Protein AF-A0A0E3QC47-F1 (afdb_monomer_lite)

Secondary structure (DSSP, 8-state):
--TTTT----HHHHHHHHHHTHHHHHHHHHHHHHHHHHTTS---S----------------

Foldseek 3Di:
DVPDPPDDDDPVVVVVCCVVCVVVVVVVVVVVVVVCVVVVVDDPPDDDDPDDDDDDDPDDD

Sequence (61 aa):
MYLAENLQPDFRTISDFRKDNEKLITELFKNTVKAAKDLGVIGLEQLSIDGSIVKASASKK

Radius of gyration: 16.6 Å; chains: 1; bounding box: 49×22×38 Å

Structure (mmCIF, N/CA/C/O backbone):
data_AF-A0A0E3QC47-F1
#
_entry.id   AF-A0A0E3QC47-F1
#
loop_
_atom_site.group_PDB
_atom_site.id
_atom_site.type_symbol
_atom_site.label_atom_id
_atom_site.label_alt_id
_atom_site.label_comp_id
_atom_site.label_asym_id
_atom_site.label_entity_id
_atom_site.label_seq_id
_atom_site.pdbx_PDB_ins_code
_atom_site.Cartn_x
_atom_site.Cartn_y
_atom_site.Cartn_z
_atom_site.occupancy
_atom_site.B_iso_or_equiv
_atom_site.auth_seq_id
_atom_site.auth_comp_id
_atom_site.auth_asym_id
_atom_site.auth_atom_id
_atom_site.pdbx_PDB_model_num
ATOM 1 N N . MET A 1 1 ? -2.010 -8.028 -8.273 1.00 44.91 1 MET A N 1
ATOM 2 C CA . MET A 1 1 ? -0.906 -7.952 -9.263 1.00 44.91 1 MET A CA 1
ATOM 3 C C . MET A 1 1 ? -1.364 -7.017 -10.400 1.00 44.91 1 MET A C 1
ATOM 5 O O . MET A 1 1 ? -2.533 -6.681 -10.432 1.00 44.91 1 MET A O 1
ATOM 9 N N . TYR A 1 2 ? -0.579 -6.415 -11.287 1.00 52.34 2 TYR A N 1
ATOM 10 C CA . TYR A 1 2 ? -0.006 -7.044 -12.488 1.00 52.34 2 TYR A CA 1
ATOM 11 C C . TYR A 1 2 ? -0.813 -8.247 -13.070 1.00 52.34 2 TYR A C 1
ATOM 13 O O . TYR A 1 2 ? -0.275 -9.130 -13.720 1.00 52.34 2 TYR A O 1
ATOM 21 N N . LEU A 1 3 ? -2.115 -8.315 -12.749 1.00 48.03 3 LEU A N 1
ATOM 22 C CA . LEU A 1 3 ? -2.934 -9.516 -12.484 1.00 48.03 3 LEU A CA 1
ATOM 23 C C . LEU A 1 3 ? -3.928 -9.824 -13.604 1.00 48.03 3 LEU A C 1
ATOM 25 O O . LEU A 1 3 ? -4.942 -10.457 -13.346 1.00 48.03 3 LEU A O 1
ATOM 29 N N . ALA A 1 4 ? -3.638 -9.380 -14.826 1.00 58.91 4 ALA A N 1
ATOM 30 C CA . ALA A 1 4 ? -4.453 -9.696 -15.997 1.00 58.91 4 ALA A CA 1
ATOM 31 C C . ALA A 1 4 ? -3.725 -10.557 -17.048 1.00 58.91 4 ALA A C 1
ATOM 33 O O . ALA A 1 4 ? -4.401 -11.106 -17.905 1.00 58.91 4 ALA A O 1
ATOM 34 N N . GLU A 1 5 ? -2.392 -10.730 -16.980 1.00 71.44 5 GLU A N 1
ATOM 35 C CA . GLU A 1 5 ? -1.628 -11.443 -18.033 1.00 71.44 5 GLU A CA 1
ATOM 36 C C . GLU A 1 5 ? -0.379 -12.215 -17.538 1.00 71.44 5 GLU A C 1
ATOM 38 O O . GLU A 1 5 ? 0.546 -12.469 -18.301 1.00 71.44 5 GLU A O 1
ATOM 43 N N . ASN A 1 6 ? -0.304 -12.598 -16.255 1.00 78.94 6 ASN A N 1
ATOM 44 C CA . ASN A 1 6 ? 0.851 -13.333 -15.686 1.00 78.94 6 ASN A CA 1
ATOM 45 C C . ASN A 1 6 ? 2.223 -12.654 -15.893 1.00 78.94 6 ASN A C 1
ATOM 47 O O . ASN A 1 6 ? 3.279 -13.291 -15.886 1.00 78.94 6 ASN A O 1
ATOM 51 N N . LEU A 1 7 ? 2.222 -11.342 -16.081 1.00 82.44 7 LEU A N 1
ATOM 52 C CA . LEU A 1 7 ? 3.446 -10.592 -16.256 1.00 82.44 7 LEU A CA 1
ATOM 53 C C . LEU A 1 7 ? 4.306 -10.703 -14.959 1.00 82.44 7 LEU A C 1
ATOM 55 O O . LEU A 1 7 ? 3.782 -10.898 -13.859 1.00 82.44 7 LEU A O 1
ATOM 59 N N . GLN A 1 8 ? 5.635 -10.599 -15.075 1.00 86.44 8 GLN A N 1
ATOM 60 C CA . GLN A 1 8 ? 6.590 -10.720 -13.955 1.00 86.44 8 GLN A CA 1
ATOM 61 C C . GLN A 1 8 ? 7.479 -9.464 -13.900 1.00 86.44 8 GLN A C 1
ATOM 63 O O . GLN A 1 8 ? 8.553 -9.447 -14.501 1.00 86.44 8 GLN A O 1
ATOM 68 N N . PRO A 1 9 ? 7.020 -8.369 -13.268 1.00 86.62 9 PRO A N 1
ATOM 69 C CA . PRO A 1 9 ? 7.748 -7.114 -13.260 1.00 86.62 9 PRO A CA 1
ATOM 70 C C . PRO A 1 9 ? 8.928 -7.241 -12.302 1.00 86.62 9 PRO A C 1
ATOM 72 O O . PRO A 1 9 ? 8.816 -7.844 -11.230 1.00 86.62 9 PRO A O 1
ATOM 75 N N . ASP A 1 10 ? 10.058 -6.647 -12.666 1.00 89.75 10 ASP A N 1
ATOM 76 C CA . ASP A 1 10 ? 11.190 -6.598 -11.753 1.00 89.75 10 ASP A CA 1
ATOM 77 C C . ASP A 1 10 ? 10.905 -5.658 -10.565 1.00 89.75 10 ASP A C 1
ATOM 79 O O . ASP A 1 10 ? 9.933 -4.893 -10.530 1.00 89.75 10 ASP A O 1
ATOM 83 N N . PHE A 1 11 ? 11.770 -5.717 -9.552 1.00 91.00 11 PHE A N 1
ATOM 84 C CA . PHE A 1 11 ? 11.600 -4.909 -8.344 1.00 91.00 11 PHE A CA 1
ATOM 85 C C . PHE A 1 11 ? 11.590 -3.398 -8.638 1.00 91.00 11 PHE A C 1
ATOM 87 O O . PHE A 1 11 ? 10.929 -2.650 -7.917 1.00 91.00 11 PHE A O 1
ATOM 94 N N . ARG A 1 12 ? 12.293 -2.949 -9.690 1.00 93.75 12 ARG A N 1
ATOM 95 C CA . ARG A 1 12 ? 12.347 -1.539 -10.101 1.00 93.75 12 ARG A CA 1
ATOM 96 C C . ARG A 1 12 ? 11.010 -1.087 -10.653 1.00 93.75 12 ARG A C 1
ATOM 98 O O . ARG A 1 12 ? 10.457 -0.121 -10.150 1.00 93.75 12 ARG A O 1
ATOM 105 N N . THR A 1 13 ? 10.439 -1.860 -11.567 1.00 92.88 13 THR A N 1
ATOM 106 C CA . THR A 1 13 ? 9.116 -1.601 -12.143 1.00 92.88 13 THR A CA 1
ATOM 107 C C . THR A 1 13 ? 8.047 -1.488 -11.051 1.00 92.88 13 THR A C 1
ATOM 109 O O . THR A 1 13 ? 7.232 -0.568 -11.060 1.00 92.88 13 THR A O 1
ATOM 112 N N . ILE A 1 14 ? 8.067 -2.387 -10.058 1.00 90.81 14 ILE A N 1
ATOM 113 C CA . ILE A 1 14 ? 7.143 -2.325 -8.913 1.00 90.81 14 ILE A CA 1
ATOM 114 C C . ILE A 1 14 ? 7.400 -1.075 -8.059 1.00 90.81 14 ILE A C 1
ATOM 116 O O . ILE A 1 14 ? 6.450 -0.439 -7.597 1.00 90.81 14 ILE A O 1
ATOM 120 N N . SER A 1 15 ? 8.668 -0.740 -7.816 1.00 92.81 15 SER A N 1
ATOM 121 C CA . SER A 1 15 ? 9.062 0.432 -7.029 1.00 92.81 15 SER A CA 1
ATOM 122 C C . SER A 1 15 ? 8.605 1.733 -7.689 1.00 92.81 15 SER A C 1
ATOM 124 O O . SER A 1 15 ? 7.990 2.564 -7.022 1.00 92.81 15 SER A O 1
ATOM 126 N N . ASP A 1 16 ? 8.848 1.884 -8.989 1.00 94.88 16 ASP A N 1
ATOM 127 C CA . ASP A 1 16 ? 8.460 3.066 -9.759 1.00 94.88 16 ASP A CA 1
ATOM 128 C C . ASP A 1 16 ? 6.937 3.188 -9.825 1.00 94.88 16 ASP A C 1
ATOM 130 O O . ASP A 1 16 ? 6.392 4.239 -9.502 1.00 94.88 16 ASP A O 1
ATOM 134 N N . PHE A 1 17 ? 6.222 2.082 -10.067 1.00 93.31 17 PHE A N 1
ATOM 135 C CA . PHE A 1 17 ? 4.760 2.079 -10.011 1.00 93.31 17 PHE A CA 1
ATOM 136 C C . PHE A 1 17 ? 4.231 2.579 -8.659 1.00 93.31 17 PHE A C 1
ATOM 138 O O . PHE A 1 17 ? 3.311 3.394 -8.622 1.00 93.31 17 PHE A O 1
ATOM 145 N N . ARG A 1 18 ? 4.804 2.122 -7.538 1.00 92.81 18 ARG A N 1
ATOM 146 C CA . ARG A 1 18 ? 4.397 2.576 -6.196 1.00 92.81 18 ARG A CA 1
ATOM 147 C C . ARG A 1 18 ? 4.680 4.059 -5.983 1.00 92.81 18 ARG A C 1
ATOM 149 O O . ARG A 1 18 ? 3.833 4.744 -5.419 1.00 92.81 18 ARG A O 1
ATOM 156 N N . LYS A 1 19 ? 5.851 4.528 -6.418 1.00 93.31 19 LYS A N 1
ATOM 157 C CA . LYS A 1 19 ? 6.272 5.928 -6.302 1.00 93.31 19 LYS A CA 1
ATOM 158 C C . LYS A 1 19 ? 5.354 6.850 -7.103 1.00 93.31 19 LYS A C 1
ATOM 160 O O . LYS A 1 19 ? 4.887 7.852 -6.573 1.00 93.31 19 LYS A O 1
ATOM 165 N N . ASP A 1 20 ? 5.052 6.481 -8.342 1.00 96.44 20 ASP A N 1
ATOM 166 C CA . ASP A 1 20 ? 4.267 7.313 -9.255 1.00 96.44 20 ASP A CA 1
ATOM 167 C C . ASP A 1 20 ? 2.761 7.267 -8.942 1.00 96.44 20 ASP A C 1
ATOM 169 O O . ASP A 1 20 ? 2.017 8.181 -9.297 1.00 96.44 20 ASP A O 1
ATOM 173 N N . ASN A 1 21 ? 2.299 6.230 -8.231 1.00 94.88 21 ASN A N 1
ATOM 174 C CA . ASN A 1 21 ? 0.886 6.003 -7.910 1.00 94.88 21 ASN A CA 1
ATOM 175 C C . ASN A 1 21 ? 0.599 6.010 -6.396 1.00 94.88 21 ASN A C 1
ATOM 177 O O . ASN A 1 21 ? -0.347 5.367 -5.938 1.00 94.88 21 ASN A O 1
ATOM 181 N N . GLU A 1 22 ? 1.380 6.743 -5.599 1.00 94.38 22 GLU A N 1
ATOM 182 C CA . GLU A 1 22 ? 1.276 6.768 -4.129 1.00 94.38 22 GLU A CA 1
ATOM 183 C C . GLU A 1 22 ? -0.158 7.020 -3.623 1.00 94.38 22 GLU A C 1
ATOM 185 O O . GLU A 1 22 ? -0.657 6.318 -2.735 1.00 94.38 22 GLU A O 1
ATOM 190 N N . LYS A 1 23 ? -0.858 7.992 -4.224 1.00 95.56 23 LYS A N 1
ATOM 191 C CA . LYS A 1 23 ? -2.242 8.337 -3.857 1.00 95.56 23 LYS A CA 1
ATOM 192 C C . LYS A 1 23 ? -3.202 7.173 -4.098 1.00 95.56 23 LYS A C 1
ATOM 194 O O . LYS A 1 23 ? -3.993 6.846 -3.218 1.00 95.56 23 LYS A O 1
ATOM 199 N N . LEU A 1 24 ? -3.089 6.522 -5.257 1.00 95.06 24 LEU A N 1
ATOM 200 C CA . LEU A 1 24 ? -3.905 5.365 -5.628 1.00 95.06 24 LEU A CA 1
ATOM 201 C C . LEU A 1 24 ? -3.688 4.209 -4.646 1.00 95.06 24 LEU A C 1
ATOM 203 O O . LEU A 1 24 ? -4.653 3.627 -4.158 1.00 95.06 24 LEU A O 1
ATOM 207 N N . ILE A 1 25 ? -2.430 3.898 -4.324 1.00 94.31 25 ILE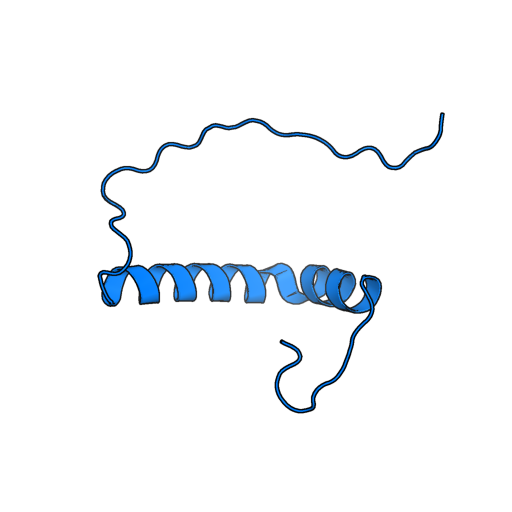 A N 1
ATOM 208 C CA . ILE A 1 25 ? -2.092 2.832 -3.371 1.00 94.31 25 ILE A CA 1
ATOM 209 C C . ILE A 1 25 ? -2.659 3.138 -1.982 1.00 94.31 25 ILE A C 1
ATOM 211 O O . ILE A 1 25 ? -3.217 2.254 -1.332 1.00 94.31 25 ILE A O 1
ATOM 215 N N . THR A 1 26 ? -2.566 4.393 -1.545 1.00 94.94 26 THR A N 1
ATOM 216 C CA . THR A 1 26 ? -3.105 4.832 -0.253 1.00 94.94 26 THR A CA 1
ATOM 217 C C . THR A 1 26 ? -4.625 4.677 -0.190 1.00 94.94 26 THR A C 1
ATOM 219 O O . THR A 1 26 ? -5.155 4.166 0.798 1.00 94.94 26 THR A O 1
ATOM 222 N N . GLU A 1 27 ? -5.344 5.090 -1.235 1.00 96.94 27 GLU A N 1
ATOM 223 C CA . GLU A 1 27 ? -6.800 4.927 -1.305 1.00 96.94 27 GLU A CA 1
ATOM 224 C C . GLU A 1 27 ? -7.210 3.454 -1.372 1.00 96.94 27 GLU A C 1
ATOM 226 O O . GLU A 1 27 ? -8.097 3.024 -0.632 1.00 96.94 27 GLU A O 1
ATOM 231 N N . LEU A 1 28 ? -6.520 2.655 -2.189 1.00 95.62 28 LEU A N 1
ATOM 232 C CA . LEU A 1 28 ? -6.760 1.218 -2.298 1.00 95.62 28 LEU A CA 1
ATOM 233 C C . LEU A 1 28 ? -6.590 0.519 -0.946 1.00 95.62 28 LEU A C 1
ATOM 235 O O . LEU A 1 28 ? -7.416 -0.317 -0.573 1.00 95.62 28 LEU A O 1
ATOM 239 N N . PHE A 1 29 ? -5.550 0.877 -0.190 1.00 94.31 29 PHE A N 1
ATOM 240 C CA . PHE A 1 29 ? -5.317 0.322 1.138 1.00 94.31 29 PHE A CA 1
ATOM 241 C C . PHE A 1 29 ? -6.472 0.646 2.093 1.00 94.31 29 PHE A C 1
ATOM 243 O O . PHE A 1 29 ? -7.011 -0.258 2.731 1.00 94.31 29 PHE A O 1
ATOM 250 N N . LYS A 1 30 ? -6.922 1.907 2.138 1.00 95.25 30 LYS A N 1
ATOM 251 C CA . LYS A 1 30 ? -8.076 2.315 2.959 1.00 95.25 30 LYS A CA 1
ATOM 252 C C . LYS A 1 30 ? -9.341 1.544 2.586 1.00 95.25 30 LYS A C 1
ATOM 254 O O . LYS A 1 30 ? -10.037 1.057 3.475 1.00 95.25 30 LYS A O 1
ATOM 259 N N . ASN A 1 31 ? -9.614 1.394 1.291 1.00 96.50 31 ASN A N 1
ATOM 260 C CA . ASN A 1 31 ? -10.769 0.641 0.801 1.00 96.50 31 ASN A CA 1
ATOM 261 C C . ASN A 1 31 ? -10.683 -0.842 1.173 1.00 96.50 31 ASN A C 1
ATOM 263 O O . ASN A 1 31 ? -11.686 -1.432 1.558 1.00 96.50 31 ASN A O 1
ATOM 267 N N . THR A 1 32 ? -9.484 -1.424 1.126 1.00 95.31 32 THR A N 1
ATOM 268 C CA . THR A 1 32 ? -9.245 -2.815 1.530 1.00 95.31 32 THR A CA 1
ATOM 269 C C . THR A 1 32 ? -9.535 -3.016 3.018 1.00 95.31 32 THR A C 1
ATOM 271 O O . THR A 1 32 ? -10.264 -3.934 3.386 1.00 95.31 32 THR A O 1
ATOM 274 N N . VAL A 1 33 ? -9.024 -2.129 3.879 1.00 94.44 33 VAL A N 1
ATOM 275 C CA . VAL A 1 33 ? -9.290 -2.169 5.328 1.00 94.44 33 VAL A CA 1
ATOM 276 C C . VAL A 1 33 ? -10.777 -1.966 5.613 1.00 94.44 33 VAL A C 1
ATOM 278 O O . VAL A 1 33 ? -11.348 -2.683 6.431 1.00 94.44 33 VAL A O 1
ATOM 281 N N . LYS A 1 34 ? -11.428 -1.028 4.915 1.00 95.00 34 LYS A N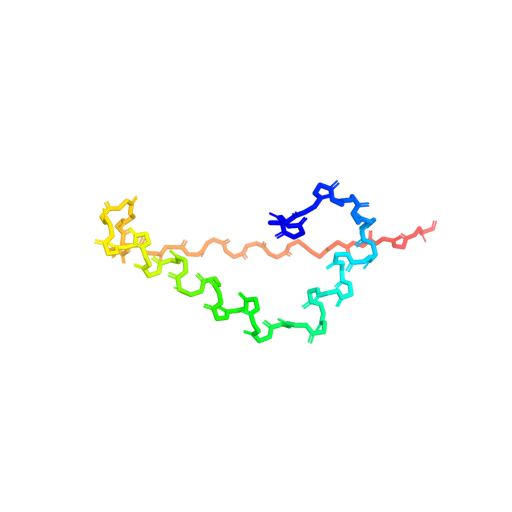 1
ATOM 282 C CA . LYS A 1 34 ? -12.870 -0.801 5.042 1.00 95.00 34 LYS A CA 1
ATOM 283 C C . LYS A 1 34 ? -13.669 -2.046 4.658 1.00 95.00 34 LYS A C 1
ATOM 285 O O . LYS A 1 34 ? -14.504 -2.475 5.439 1.00 95.00 34 LYS A O 1
ATOM 290 N N . ALA A 1 35 ? -13.363 -2.664 3.519 1.00 96.00 35 ALA A N 1
ATOM 291 C CA . ALA A 1 35 ? -14.023 -3.892 3.087 1.00 96.00 35 ALA A CA 1
ATOM 292 C C . ALA A 1 35 ? -13.839 -5.025 4.109 1.00 96.00 35 ALA A C 1
ATOM 294 O O . ALA A 1 35 ? -14.797 -5.716 4.437 1.00 96.00 35 ALA A O 1
ATOM 295 N N . ALA A 1 36 ? -12.637 -5.184 4.670 1.00 94.94 36 ALA A N 1
ATOM 296 C CA . ALA A 1 36 ? -12.392 -6.176 5.713 1.00 94.94 36 ALA A CA 1
ATOM 297 C C . ALA A 1 36 ? -13.193 -5.887 6.997 1.00 94.94 36 ALA A C 1
ATOM 299 O O . ALA A 1 36 ? -13.720 -6.807 7.624 1.00 94.94 36 ALA A O 1
ATOM 300 N N . LYS A 1 37 ? -13.320 -4.614 7.385 1.00 93.88 37 LYS A N 1
ATOM 301 C CA . LYS A 1 37 ? -14.157 -4.212 8.522 1.00 93.88 37 LYS A CA 1
ATOM 302 C C . LYS A 1 37 ? -15.629 -4.528 8.255 1.00 93.88 37 LYS A C 1
ATOM 304 O O . LYS A 1 37 ? -16.286 -5.114 9.106 1.00 93.88 37 LYS A O 1
ATOM 309 N N . ASP A 1 38 ? -16.127 -4.165 7.077 1.00 94.88 38 ASP A N 1
ATOM 310 C CA . ASP A 1 38 ? -17.530 -4.342 6.692 1.00 94.88 38 ASP A CA 1
ATOM 311 C C . ASP A 1 38 ? -17.903 -5.833 6.583 1.00 94.88 38 ASP A C 1
ATOM 313 O O . ASP A 1 38 ? -19.020 -6.221 6.913 1.00 94.88 38 ASP A O 1
ATOM 317 N N . LEU A 1 39 ? -16.948 -6.685 6.196 1.00 96.38 39 LEU A N 1
ATOM 318 C CA . LEU A 1 39 ? -17.085 -8.145 6.204 1.00 96.38 39 LEU A CA 1
ATOM 319 C C . LEU A 1 39 ? -16.947 -8.775 7.603 1.00 96.38 39 LEU A C 1
ATOM 321 O O . LEU A 1 39 ? -17.090 -9.988 7.737 1.00 96.38 39 LEU A O 1
ATOM 325 N N . GLY A 1 40 ? -16.631 -7.990 8.636 1.00 93.44 40 GLY A N 1
ATOM 326 C CA . GLY A 1 40 ? -16.436 -8.480 10.002 1.00 93.44 40 GLY A CA 1
ATOM 327 C C . GLY A 1 40 ? -15.178 -9.333 10.198 1.00 93.44 40 GLY A C 1
ATOM 328 O O . GLY A 1 40 ? -15.046 -9.985 11.229 1.00 93.44 40 GLY A O 1
ATOM 329 N N . VAL A 1 41 ? -14.243 -9.338 9.237 1.00 93.06 41 VAL A N 1
ATOM 330 C CA . VAL A 1 41 ? -12.987 -10.110 9.337 1.00 93.06 41 VAL A CA 1
ATOM 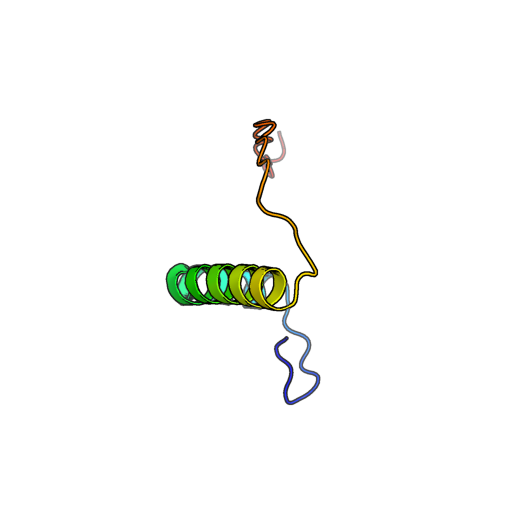331 C C . VAL A 1 41 ? -11.932 -9.412 10.195 1.00 93.06 41 VAL A C 1
ATOM 333 O O . VAL A 1 41 ? -10.962 -10.048 10.600 1.00 93.06 41 VAL A O 1
ATOM 336 N N . ILE A 1 42 ? -12.113 -8.120 10.489 1.00 89.31 42 ILE A N 1
ATOM 337 C CA . ILE A 1 42 ? -11.271 -7.367 11.425 1.00 89.31 42 ILE A CA 1
ATOM 338 C C . ILE A 1 42 ? -12.126 -6.576 12.424 1.00 89.31 42 ILE A C 1
ATOM 340 O O . ILE A 1 42 ? -13.081 -5.898 12.043 1.00 89.31 42 ILE A O 1
ATOM 344 N N . GLY A 1 43 ? -11.738 -6.620 13.700 1.00 79.94 43 GLY A N 1
ATOM 345 C CA . GLY A 1 43 ? -12.224 -5.717 14.744 1.00 79.94 43 GLY A CA 1
ATOM 346 C C . GLY A 1 43 ? -11.254 -4.546 14.896 1.00 79.94 43 GLY A C 1
ATOM 347 O O . GLY A 1 43 ? -10.081 -4.750 15.192 1.00 79.94 43 GLY A O 1
ATOM 348 N N . LEU A 1 44 ? -11.715 -3.316 14.662 1.00 83.50 44 LEU A N 1
ATOM 349 C CA . LEU A 1 44 ? -10.910 -2.086 14.796 1.00 83.50 44 LEU A CA 1
ATOM 350 C C . LEU A 1 44 ? -11.142 -1.384 16.149 1.00 83.50 44 LEU A C 1
ATOM 352 O O . LEU A 1 44 ? -11.054 -0.164 16.246 1.00 83.50 44 LEU A O 1
ATOM 356 N N . GLU A 1 45 ? -11.495 -2.153 17.177 1.00 85.00 45 GLU A N 1
ATOM 357 C CA . GLU A 1 45 ? -11.882 -1.658 18.507 1.00 85.00 45 GLU A CA 1
ATOM 358 C C . GLU A 1 45 ? -10.675 -1.189 19.327 1.00 85.00 45 GLU A C 1
ATOM 360 O O . GLU A 1 45 ? -10.767 -0.212 20.066 1.00 85.00 45 GLU A O 1
ATOM 365 N N . GLN A 1 46 ? -9.526 -1.848 19.154 1.00 80.62 46 GLN A N 1
ATOM 366 C CA . GLN A 1 46 ? -8.265 -1.472 19.779 1.00 80.62 46 GLN A CA 1
ATOM 367 C C . GLN A 1 46 ? -7.155 -1.463 18.727 1.00 80.62 46 GLN A C 1
ATOM 369 O O . GLN A 1 46 ? -6.842 -2.489 18.127 1.00 80.62 46 GLN A O 1
ATOM 374 N N . LEU A 1 47 ? -6.542 -0.297 18.521 1.00 78.44 47 LEU A N 1
ATOM 375 C CA . LEU A 1 47 ? -5.388 -0.127 17.644 1.00 78.44 47 LEU A CA 1
ATOM 376 C C . LEU A 1 47 ? -4.206 0.382 18.472 1.00 78.44 47 LEU A C 1
ATOM 378 O O . LEU A 1 47 ? -4.184 1.538 18.887 1.00 78.44 47 LEU A O 1
ATOM 382 N N . SER A 1 48 ? -3.222 -0.481 18.709 1.00 80.50 48 SER A N 1
ATOM 383 C CA . SER A 1 48 ? -1.950 -0.117 19.338 1.00 80.50 48 SER A CA 1
ATOM 384 C C . SER A 1 48 ? -0.848 -0.097 18.285 1.00 80.50 48 SER A C 1
ATOM 386 O O . SER A 1 48 ? -0.629 -1.093 17.598 1.00 80.50 48 SER A O 1
ATOM 388 N N . ILE A 1 49 ? -0.155 1.032 18.159 1.00 76.06 49 ILE A N 1
ATOM 389 C CA . ILE A 1 49 ? 0.988 1.183 17.257 1.00 76.06 49 ILE A CA 1
ATOM 390 C C . ILE A 1 49 ? 2.261 1.017 18.089 1.00 76.06 49 ILE A C 1
ATOM 392 O O . ILE A 1 49 ? 2.567 1.876 18.912 1.00 76.06 49 ILE A O 1
ATOM 396 N N . ASP A 1 50 ? 3.001 -0.068 17.868 1.00 78.12 50 ASP A N 1
ATOM 397 C CA . ASP A 1 50 ? 4.355 -0.232 18.404 1.00 78.12 50 ASP A CA 1
ATOM 398 C C . ASP A 1 50 ? 5.362 0.358 17.401 1.00 78.12 50 ASP A C 1
ATOM 400 O O . ASP A 1 50 ? 5.673 -0.221 16.358 1.00 78.12 50 ASP A O 1
ATOM 404 N N . GLY A 1 51 ? 5.763 1.605 17.646 1.00 63.28 51 GLY A N 1
ATOM 405 C CA . GLY A 1 51 ? 6.490 2.438 16.691 1.00 63.28 51 GLY A CA 1
ATOM 406 C C . GLY A 1 51 ? 8.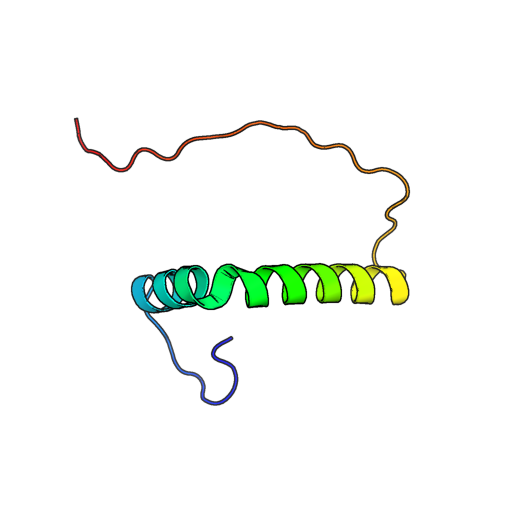002 2.236 16.725 1.00 63.28 51 GLY A C 1
ATOM 407 O O . GLY A 1 51 ? 8.724 3.137 17.144 1.00 63.28 51 GLY A O 1
ATOM 408 N N . SER A 1 52 ? 8.504 1.105 16.231 1.00 71.94 52 SER A N 1
ATOM 409 C CA . SER A 1 52 ? 9.938 0.944 15.943 1.00 71.94 52 SER A CA 1
ATOM 410 C C . SER A 1 52 ? 10.229 1.231 14.466 1.00 71.94 52 SER A C 1
ATOM 412 O O . SER A 1 52 ? 9.888 0.442 13.588 1.00 71.94 52 SER A O 1
ATOM 414 N N . ILE A 1 53 ? 10.876 2.366 14.169 1.00 68.00 53 ILE A N 1
ATOM 415 C CA . ILE A 1 53 ? 11.299 2.717 12.801 1.00 68.00 53 ILE A CA 1
ATOM 416 C C . ILE A 1 53 ? 12.729 2.223 12.565 1.00 68.00 53 ILE A C 1
ATOM 418 O O . ILE A 1 53 ? 13.698 2.863 12.973 1.00 68.00 53 ILE A O 1
ATOM 422 N N . VAL A 1 54 ? 12.875 1.108 11.850 1.00 71.19 54 VAL A N 1
ATOM 423 C CA . VAL A 1 54 ? 14.182 0.634 11.374 1.00 71.19 54 VAL A CA 1
ATOM 424 C C . VAL A 1 54 ? 14.483 1.289 10.027 1.00 71.19 54 VAL A C 1
ATOM 426 O O . VAL A 1 54 ? 13.871 0.967 9.010 1.00 71.19 54 VAL A O 1
ATOM 429 N N . LYS A 1 55 ? 15.435 2.227 10.004 1.00 68.44 55 LYS A N 1
ATOM 430 C CA . LYS A 1 55 ? 15.940 2.810 8.753 1.00 68.44 55 LYS A CA 1
ATOM 431 C C . LYS A 1 55 ? 16.874 1.808 8.074 1.00 68.44 55 LYS A C 1
ATOM 433 O O . LYS A 1 55 ? 17.937 1.499 8.606 1.00 68.44 55 LYS A O 1
ATOM 438 N N . ALA A 1 56 ? 16.496 1.313 6.900 1.00 70.00 56 ALA A N 1
ATOM 439 C CA . ALA A 1 56 ? 17.377 0.482 6.088 1.00 70.00 56 ALA A CA 1
ATOM 440 C C . ALA A 1 56 ?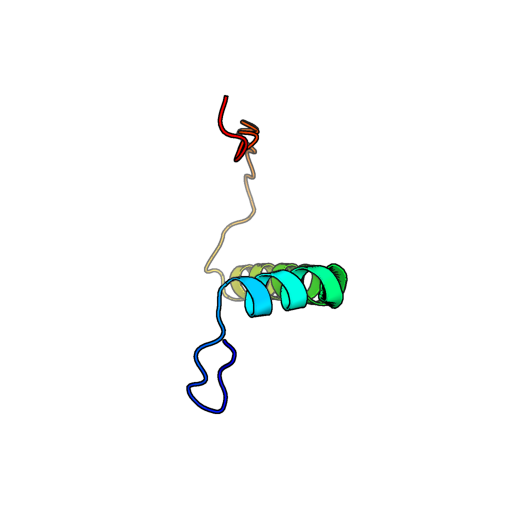 18.518 1.336 5.501 1.00 70.00 56 ALA A C 1
ATOM 442 O O . ALA A 1 56 ? 18.265 2.327 4.817 1.00 70.00 56 ALA A O 1
ATOM 443 N N . SER A 1 57 ? 19.769 0.952 5.768 1.00 74.44 57 SER A N 1
ATOM 444 C CA . SER A 1 57 ? 20.968 1.538 5.156 1.00 74.44 57 SER A CA 1
ATOM 445 C C . SER A 1 57 ? 21.531 0.558 4.130 1.00 74.44 57 SER A C 1
ATOM 447 O O . SER A 1 57 ? 21.944 -0.538 4.495 1.00 74.44 57 SER A O 1
ATOM 449 N N . ALA A 1 58 ? 21.541 0.944 2.852 1.00 67.50 58 ALA A N 1
ATOM 450 C CA . ALA A 1 58 ? 22.078 0.133 1.752 1.00 67.50 58 ALA A CA 1
ATOM 451 C C . ALA A 1 58 ? 23.487 0.569 1.300 1.00 67.50 58 ALA A C 1
ATOM 453 O O . ALA A 1 58 ? 24.037 0.014 0.350 1.00 67.50 58 ALA A O 1
ATOM 454 N N . SER A 1 59 ? 24.086 1.566 1.955 1.00 63.31 59 SER A N 1
ATOM 455 C CA . SER A 1 59 ? 25.465 1.976 1.698 1.00 63.31 59 SER A CA 1
ATOM 456 C C . SER A 1 59 ? 26.446 0.961 2.290 1.00 63.31 59 SER A C 1
ATOM 458 O O . SER A 1 59 ? 26.375 0.620 3.471 1.00 63.31 59 SER A O 1
ATOM 460 N N . LYS A 1 60 ? 27.389 0.485 1.467 1.00 56.88 60 LYS A N 1
ATOM 461 C CA . LYS A 1 60 ? 28.598 -0.183 1.965 1.00 56.88 60 LYS A CA 1
ATOM 462 C C . LYS A 1 60 ? 29.478 0.867 2.644 1.00 56.88 60 LYS A C 1
ATOM 464 O O . LYS A 1 60 ? 29.664 1.949 2.090 1.00 56.88 60 LYS A O 1
ATOM 469 N N . LYS A 1 61 ? 29.970 0.545 3.838 1.00 51.31 61 LYS A N 1
ATOM 470 C CA . LYS 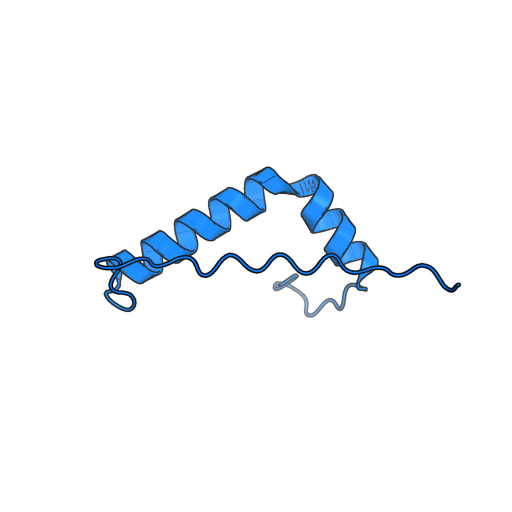A 1 61 ? 31.080 1.265 4.464 1.00 51.31 61 LYS A CA 1
ATOM 471 C C . LYS A 1 61 ? 32.389 0.871 3.788 1.00 51.31 61 LYS A C 1
ATOM 473 O O . LYS A 1 61 ? 32.460 -0.292 3.327 1.00 51.31 61 LYS A O 1
#

pLDDT: mean 83.36, std 14.21, range [44.91, 96.94]